Protein AF-A0A935AWK8-F1 (afdb_monomer)

Nearest PDB structures (foldseek):
  3b49-assembly1_A  TM=7.005E-01  e=4.562E-06  Listeria innocua Clip11262
  5x5m-assembly2_B  TM=7.752E-01  e=2.764E-05  Listeria innocua Clip11262
  7mqa-assembly1_SW  TM=2.432E-01  e=3.254E+00  Homo sapiens
  2ctj-assembly1_A  TM=2.253E-01  e=6.342E+00  Homo sapiens
  3k67-assembly1_A  TM=1.508E-01  e=7.247E+00  Archaeoglobus fulgidus

Foldseek 3Di:
DAAECLVVFPLNPDDPPDDDDDDHDDDAKDKDKDAFACVPDPSNVVRVVPLVVVLVVVQVCCCPPVVHHYDADEAAKDKDFPDNCCVPVVVGRRRIIMMRMGPGHDPWPADPVGHDPVRTDGDDDDDDDDDD

Me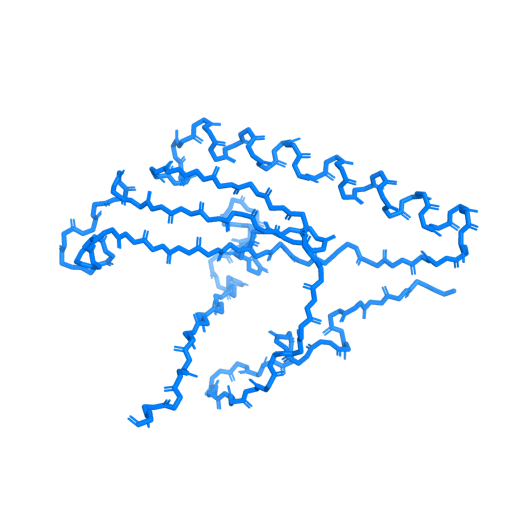an predicted aligned error: 8.76 Å

pLDDT: mean 73.87, std 15.42, range [31.84, 96.12]

Solvent-accessible surface area (backbone atoms only — not comparable to full-atom values): 8193 Å² total; per-residue (Å²): 127,76,41,60,56,60,85,75,38,68,95,60,65,75,58,90,96,62,88,78,91,75,84,80,76,92,79,76,60,52,70,45,77,54,60,34,34,72,91,78,28,65,66,47,53,49,47,52,67,50,49,53,59,55,36,52,51,52,47,52,46,34,30,72,78,66,70,48,39,61,54,82,55,75,37,34,56,49,77,49,42,97,53,66,50,33,76,62,84,68,56,39,41,69,59,29,34,36,37,35,30,21,84,35,26,44,68,49,80,30,56,76,92,81,34,59,78,94,67,53,43,84,83,87,84,78,91,79,76,82,84,126

Secondary structure (DSSP, 8-state):
--B-GGGT-GGG-PPTT--------------EEEES-TTT-HHHHHHHHHHHHHHHHHHHHHHHHH---BPPPPP-EEEE-SSGGGGTTS--GGG-EEEE-TTT----SS-TTTS-GGG---------PPP-

Radius of gyration: 16.36 Å; Cα contacts (8 Å, |Δi|>4): 178; chains: 1; bounding box: 37×40×43 Å

Sequence (132 aa):
MKIDLKTTVATHSARKGRFDIVDVASARFFMIDGRGDPNTSEEYAAALATLYPVAYKVKFLSKRELGRDYVVMPLEALWWADDMEAFTSSRDKAKWRWTVMGKHHEIYLSDPRRTAPERLRTILRQPVAATA

Structure (mmCIF, N/CA/C/O backbone):
data_AF-A0A935AWK8-F1
#
_entry.id   AF-A0A935AWK8-F1
#
loop_
_atom_site.group_PDB
_atom_site.id
_atom_site.type_symbol
_atom_site.label_atom_id
_atom_site.label_alt_id
_atom_site.label_comp_id
_atom_site.label_asym_id
_atom_site.label_entity_id
_atom_site.label_seq_id
_atom_site.pdbx_PDB_ins_code
_atom_site.Cartn_x
_atom_site.Cartn_y
_atom_site.Cartn_z
_atom_site.occupancy
_atom_site.B_iso_or_equiv
_atom_site.auth_seq_id
_atom_site.auth_comp_id
_atom_site.auth_asym_id
_atom_site.auth_atom_id
_atom_site.pdbx_PDB_model_num
ATOM 1 N N . MET A 1 1 ? -9.581 4.162 23.696 1.00 76.31 1 MET A N 1
ATOM 2 C CA . MET A 1 1 ? -8.265 3.532 23.433 1.00 76.31 1 MET A CA 1
ATOM 3 C C . MET A 1 1 ? -8.065 3.442 21.927 1.00 76.31 1 MET A C 1
ATOM 5 O O . MET A 1 1 ? -9.032 3.153 21.235 1.00 76.31 1 MET A O 1
ATOM 9 N N . LYS A 1 2 ? -6.867 3.740 21.411 1.00 83.50 2 LYS A N 1
ATOM 10 C CA . LYS A 1 2 ? -6.588 3.706 19.968 1.00 83.50 2 LYS A CA 1
ATOM 11 C C . LYS A 1 2 ? -6.348 2.266 19.518 1.00 83.50 2 LYS A C 1
ATOM 13 O O . LYS A 1 2 ? -5.469 1.606 20.061 1.00 83.50 2 LYS A O 1
ATOM 18 N N . ILE A 1 3 ? -7.116 1.797 18.542 1.00 87.50 3 ILE A N 1
ATOM 19 C CA . ILE A 1 3 ? -7.031 0.426 18.027 1.00 87.50 3 ILE A CA 1
ATOM 20 C C . ILE A 1 3 ? -5.884 0.339 17.015 1.00 87.50 3 ILE A C 1
ATOM 22 O O . ILE A 1 3 ? -5.838 1.118 16.062 1.00 87.50 3 ILE A O 1
ATOM 26 N N . ASP A 1 4 ? -4.964 -0.607 17.193 1.00 86.81 4 ASP A N 1
ATOM 27 C CA . ASP A 1 4 ? -3.990 -0.958 16.158 1.00 86.81 4 ASP A CA 1
ATOM 28 C C . ASP A 1 4 ? -4.504 -2.166 15.372 1.00 86.81 4 ASP A C 1
ATOM 30 O O . ASP A 1 4 ? -4.459 -3.297 15.843 1.00 86.81 4 ASP A O 1
ATOM 34 N N . LEU A 1 5 ? -5.015 -1.925 14.166 1.00 82.12 5 LEU A N 1
ATOM 35 C CA . LEU A 1 5 ? -5.589 -2.983 13.336 1.00 82.12 5 LEU A CA 1
ATOM 36 C C . LEU A 1 5 ? -4.534 -4.007 12.873 1.00 82.12 5 LEU A C 1
ATOM 38 O O . LEU A 1 5 ? -4.897 -5.150 12.597 1.00 82.12 5 LEU A O 1
ATOM 42 N N . LYS A 1 6 ? -3.234 -3.668 12.869 1.00 80.81 6 LYS A N 1
ATOM 43 C CA . LYS A 1 6 ? -2.159 -4.599 12.474 1.00 80.81 6 LYS A CA 1
ATOM 44 C C . LYS A 1 6 ? -2.083 -5.830 13.375 1.00 80.81 6 LYS A C 1
ATOM 46 O O . LYS A 1 6 ? -1.639 -6.877 12.923 1.00 80.81 6 LYS A O 1
ATOM 51 N N . THR A 1 7 ? 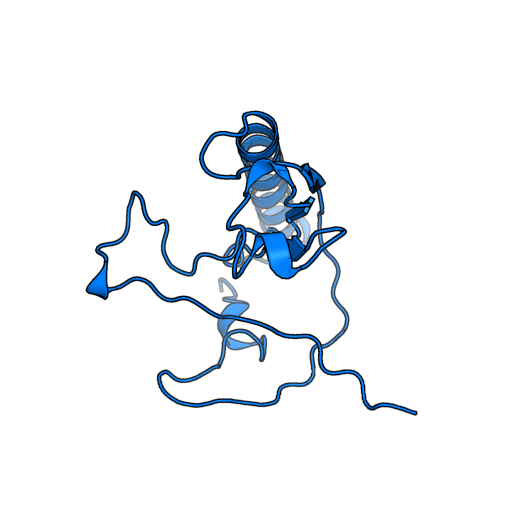-2.501 -5.718 14.635 1.00 82.19 7 THR A N 1
ATOM 52 C CA . THR A 1 7 ? -2.487 -6.850 15.577 1.00 82.19 7 THR A CA 1
ATOM 53 C C . THR A 1 7 ? -3.655 -7.809 15.359 1.00 82.19 7 THR A C 1
ATOM 55 O O . THR A 1 7 ? -3.640 -8.921 15.873 1.00 82.19 7 THR A O 1
ATOM 58 N N . THR A 1 8 ? -4.658 -7.383 14.588 1.00 80.75 8 THR A N 1
ATOM 59 C CA . THR A 1 8 ? -5.914 -8.116 14.377 1.00 80.75 8 THR A CA 1
ATOM 60 C C . THR A 1 8 ? -6.042 -8.711 12.975 1.00 80.75 8 THR A C 1
ATOM 62 O O . THR A 1 8 ? -6.906 -9.551 12.746 1.00 80.75 8 THR A O 1
ATOM 65 N N . VAL A 1 9 ? -5.195 -8.294 12.028 1.00 81.31 9 VAL A N 1
ATOM 66 C CA . VAL A 1 9 ? -5.238 -8.751 10.633 1.00 81.31 9 VAL A CA 1
ATOM 67 C C . VAL A 1 9 ? -4.139 -9.786 10.390 1.00 81.31 9 VAL A C 1
ATOM 69 O O . VAL A 1 9 ? -2.953 -9.477 10.501 1.00 81.31 9 VAL A O 1
ATOM 72 N N . ALA A 1 10 ? -4.527 -11.004 9.996 1.00 82.19 10 ALA A N 1
ATOM 73 C CA . ALA A 1 10 ? -3.610 -12.129 9.776 1.00 82.19 10 ALA A CA 1
ATOM 74 C C . ALA A 1 10 ? -2.481 -11.814 8.777 1.00 82.19 10 ALA A C 1
ATOM 76 O O . ALA A 1 10 ? -1.345 -12.244 8.949 1.00 82.19 10 ALA A O 1
ATOM 77 N N . THR A 1 11 ? -2.740 -10.974 7.775 1.00 79.88 11 THR A N 1
ATOM 78 C CA . THR A 1 11 ? -1.728 -10.585 6.779 1.00 79.88 11 THR A CA 1
ATOM 79 C C . THR A 1 11 ? -0.582 -9.724 7.333 1.00 79.88 11 THR A C 1
ATOM 81 O O . THR A 1 11 ? 0.379 -9.440 6.615 1.00 79.88 11 THR A O 1
ATOM 84 N N . HIS A 1 12 ? -0.669 -9.303 8.599 1.00 80.44 12 HIS A N 1
ATOM 85 C CA . HIS A 1 12 ? 0.337 -8.512 9.310 1.00 80.44 12 HIS A CA 1
ATOM 86 C C . HIS A 1 12 ? 1.004 -9.278 10.466 1.00 80.44 12 HIS A C 1
ATOM 88 O O . HIS A 1 12 ? 1.865 -8.719 11.149 1.00 80.44 12 HIS A O 1
ATOM 94 N N . SER A 1 13 ? 0.656 -10.554 10.676 1.00 79.44 13 SER A N 1
ATOM 95 C CA . SER A 1 13 ? 1.194 -11.387 11.762 1.00 79.44 13 SER A CA 1
ATOM 96 C C . SER A 1 13 ? 2.361 -12.295 11.342 1.00 79.44 13 SER A C 1
ATOM 98 O O . SER A 1 13 ? 2.900 -13.027 12.178 1.00 79.44 13 SER A O 1
ATOM 100 N N . ALA A 1 14 ? 2.785 -12.233 10.073 1.00 75.31 14 ALA A N 1
ATOM 101 C CA . ALA A 1 14 ? 3.861 -13.062 9.531 1.00 75.31 14 ALA A CA 1
ATOM 102 C C . ALA A 1 14 ? 5.181 -12.882 10.306 1.00 75.31 14 ALA A C 1
ATOM 104 O O . ALA A 1 14 ? 5.624 -11.751 10.561 1.00 75.31 14 ALA A O 1
ATOM 105 N N . ARG A 1 15 ? 5.846 -13.998 10.650 1.00 78.56 15 ARG A N 1
ATOM 106 C CA . ARG A 1 15 ? 7.182 -13.957 11.277 1.00 78.56 15 ARG A CA 1
ATOM 107 C C . ARG A 1 15 ? 8.277 -13.980 10.215 1.00 78.56 15 ARG A C 1
ATOM 109 O O . ARG A 1 15 ? 8.137 -14.565 9.147 1.00 78.56 15 ARG A O 1
ATOM 116 N N . LYS A 1 16 ? 9.396 -13.327 10.526 1.00 78.75 16 LYS A N 1
ATOM 117 C CA . LYS A 1 16 ? 10.576 -13.281 9.657 1.00 78.75 16 LYS A CA 1
ATOM 118 C C . LYS A 1 16 ? 11.132 -14.695 9.442 1.00 78.75 16 LYS A C 1
ATOM 120 O O . LYS A 1 16 ? 11.255 -15.446 10.404 1.00 78.75 16 LYS A O 1
ATOM 125 N N . GLY A 1 17 ? 11.513 -15.013 8.204 1.00 79.50 17 GLY A N 1
ATOM 126 C CA . GLY A 1 17 ? 12.221 -16.254 7.863 1.00 79.50 17 GLY A CA 1
ATOM 127 C C . GLY A 1 17 ? 11.340 -17.497 7.724 1.00 79.50 17 GLY A C 1
ATOM 128 O O . GLY A 1 17 ? 11.873 -18.599 7.674 1.00 79.50 17 GLY A O 1
ATOM 129 N N . ARG A 1 18 ? 10.014 -17.341 7.662 1.00 81.88 18 ARG A N 1
ATOM 130 C CA . ARG A 1 18 ? 9.084 -18.44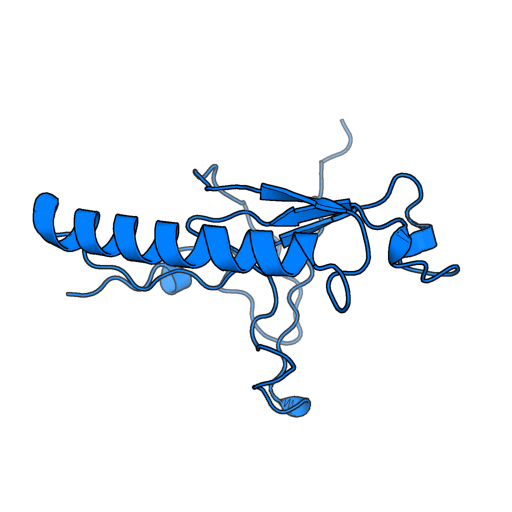7 7.416 1.00 81.88 18 ARG A CA 1
ATOM 131 C C . ARG A 1 18 ? 7.994 -18.049 6.428 1.00 81.88 18 ARG A C 1
ATOM 133 O O . ARG A 1 18 ? 7.664 -16.869 6.315 1.00 81.88 18 ARG A O 1
ATOM 140 N N . PHE A 1 19 ? 7.417 -19.052 5.780 1.00 79.81 19 PHE A N 1
ATOM 141 C CA . PHE A 1 19 ? 6.193 -18.912 5.003 1.00 79.81 19 PHE A CA 1
ATOM 142 C C . PHE A 1 19 ? 5.002 -19.308 5.872 1.00 79.81 19 PHE A C 1
ATOM 144 O O . PHE A 1 19 ? 5.035 -20.346 6.528 1.00 79.81 19 PHE A O 1
ATOM 151 N N . ASP A 1 20 ? 3.970 -18.470 5.872 1.00 79.50 20 ASP A N 1
ATOM 152 C CA . ASP A 1 20 ? 2.694 -18.737 6.529 1.00 79.50 20 ASP A CA 1
ATOM 153 C C . ASP A 1 20 ? 1.599 -18.707 5.456 1.00 79.50 20 ASP A C 1
ATOM 155 O O . ASP A 1 20 ? 1.557 -17.780 4.643 1.00 79.50 20 ASP A O 1
ATOM 159 N N . ILE A 1 21 ? 0.707 -19.697 5.467 1.00 81.75 21 ILE A N 1
ATOM 160 C CA . ILE A 1 21 ? -0.545 -19.647 4.705 1.00 81.75 21 ILE A CA 1
ATOM 161 C C . ILE A 1 21 ? -1.579 -18.964 5.597 1.00 81.75 21 ILE A C 1
ATOM 163 O O . ILE A 1 21 ? -1.722 -19.320 6.767 1.00 81.75 21 ILE A O 1
ATOM 167 N N . VAL A 1 22 ? -2.271 -17.961 5.060 1.00 81.19 22 VAL A N 1
ATOM 168 C CA . VAL A 1 22 ? -3.286 -17.204 5.795 1.00 81.19 22 VAL A CA 1
ATOM 169 C C . VAL A 1 22 ? -4.540 -17.046 4.956 1.00 81.19 22 VAL A C 1
ATOM 171 O O . VAL A 1 22 ? -4.462 -16.736 3.768 1.00 81.19 22 VAL A O 1
ATOM 174 N N . ASP A 1 23 ? -5.692 -17.175 5.604 1.00 80.44 23 ASP A N 1
ATOM 175 C CA . ASP A 1 23 ? -6.965 -16.813 4.997 1.00 80.44 23 ASP A CA 1
ATOM 176 C C . ASP A 1 23 ? -7.156 -15.298 5.072 1.00 80.44 23 ASP A C 1
ATOM 178 O O . ASP A 1 23 ? -7.093 -14.677 6.141 1.00 80.44 23 ASP A O 1
ATOM 182 N N . VAL A 1 24 ? -7.384 -14.682 3.914 1.00 80.25 24 VAL A N 1
ATOM 183 C CA . VAL A 1 24 ? -7.605 -13.239 3.813 1.00 80.25 24 VAL A CA 1
ATOM 184 C C . VAL A 1 24 ? -9.103 -12.972 3.783 1.00 80.25 24 VAL A C 1
ATOM 186 O O . VAL A 1 24 ? -9.766 -13.172 2.768 1.00 80.25 24 VAL A O 1
ATOM 189 N N . ALA A 1 25 ? -9.640 -12.492 4.903 1.00 80.06 25 ALA A N 1
ATOM 190 C CA . ALA A 1 25 ? -11.036 -12.080 4.975 1.00 80.06 25 ALA A CA 1
ATOM 191 C C . ALA A 1 25 ? -11.327 -10.917 4.011 1.00 80.06 25 ALA A C 1
ATOM 193 O O . ALA A 1 25 ? -10.515 -9.998 3.855 1.00 80.06 25 ALA A O 1
ATOM 194 N N . SER A 1 26 ? -12.521 -10.916 3.414 1.00 79.00 26 SER A N 1
ATOM 195 C CA . SER A 1 26 ? -12.979 -9.811 2.572 1.00 79.00 26 SER A CA 1
ATOM 196 C C . SER A 1 26 ? -12.983 -8.494 3.351 1.00 79.00 26 SER A C 1
ATOM 198 O O . SER A 1 26 ? -13.488 -8.400 4.472 1.00 79.00 26 SER A O 1
ATOM 200 N N . ALA A 1 27 ? -12.441 -7.444 2.740 1.00 79.31 27 ALA A N 1
ATOM 201 C CA . ALA A 1 27 ? -12.338 -6.127 3.348 1.00 79.31 27 ALA A CA 1
ATOM 202 C C . ALA A 1 27 ? -12.647 -5.022 2.333 1.00 79.31 27 ALA A C 1
ATOM 204 O O . ALA A 1 27 ? -12.626 -5.230 1.124 1.00 79.31 27 ALA A O 1
ATOM 205 N N . ARG A 1 28 ? -12.966 -3.832 2.850 1.00 79.62 28 ARG A N 1
ATOM 206 C CA . ARG A 1 28 ? -13.201 -2.626 2.047 1.00 79.62 28 ARG A CA 1
ATOM 207 C C . ARG A 1 28 ? -11.936 -1.801 1.957 1.00 79.62 28 ARG A C 1
ATOM 209 O O . ARG A 1 28 ? -11.267 -1.624 2.974 1.00 79.62 28 ARG A O 1
ATOM 216 N N . PHE A 1 29 ? -11.687 -1.259 0.776 1.00 80.38 29 PHE A N 1
ATOM 217 C CA . PHE A 1 29 ? -10.496 -0.498 0.456 1.00 80.38 29 PHE A CA 1
ATOM 218 C C . PHE A 1 29 ? -10.870 0.719 -0.410 1.00 80.38 29 PHE A C 1
ATOM 220 O O . PHE A 1 29 ? -11.755 0.629 -1.253 1.00 80.38 29 PHE A O 1
ATOM 227 N N . PHE A 1 30 ? -10.201 1.843 -0.200 1.00 81.75 30 PHE A N 1
ATOM 228 C CA . PHE A 1 30 ? -10.040 2.938 -1.142 1.00 81.75 30 PHE A CA 1
ATOM 229 C C . PHE A 1 30 ? -8.936 2.553 -2.112 1.00 81.75 30 PHE A C 1
ATOM 231 O O . PHE A 1 30 ? -7.892 2.097 -1.669 1.00 81.75 30 PHE A O 1
ATOM 238 N N . MET A 1 31 ? -9.160 2.686 -3.411 1.00 82.50 31 MET A N 1
ATOM 239 C CA . MET A 1 31 ? -8.215 2.197 -4.408 1.00 82.50 31 MET A CA 1
ATOM 240 C C . MET A 1 31 ? -8.028 3.221 -5.519 1.00 82.50 31 MET A C 1
ATOM 242 O O . MET A 1 31 ? -8.979 3.916 -5.875 1.00 82.50 31 MET A O 1
ATOM 246 N N . ILE A 1 32 ? -6.809 3.302 -6.043 1.00 86.25 32 ILE A N 1
ATOM 247 C CA . ILE A 1 32 ? -6.454 4.049 -7.246 1.00 86.25 32 ILE A CA 1
ATOM 248 C C . ILE A 1 32 ? -5.605 3.132 -8.126 1.00 86.25 32 ILE A C 1
ATOM 250 O O . ILE A 1 32 ? -4.566 2.631 -7.690 1.00 86.25 32 ILE A O 1
ATOM 254 N N . ASP A 1 33 ? -6.063 2.924 -9.354 1.00 88.31 33 ASP A N 1
ATOM 255 C CA . ASP A 1 33 ? -5.321 2.215 -10.393 1.00 88.31 33 ASP A CA 1
ATOM 256 C C . ASP A 1 33 ? -4.349 3.157 -11.105 1.00 88.31 33 ASP A C 1
ATOM 258 O O . ASP A 1 33 ? -4.599 4.358 -11.210 1.00 88.31 33 ASP A O 1
ATOM 262 N N . GLY A 1 34 ? -3.271 2.601 -11.646 1.00 87.44 34 GLY A N 1
ATOM 263 C CA . GLY A 1 34 ? -2.342 3.324 -12.502 1.00 87.44 34 GLY A CA 1
ATOM 264 C C . GLY A 1 34 ? -1.312 2.410 -13.155 1.00 87.44 34 GLY A C 1
ATOM 265 O O . GLY A 1 34 ? -1.415 1.177 -13.119 1.00 87.44 34 GLY A O 1
ATOM 266 N N . ARG A 1 35 ? -0.329 3.021 -13.819 1.00 87.50 35 ARG A N 1
ATOM 267 C CA . ARG A 1 35 ? 0.692 2.297 -14.586 1.00 87.50 35 ARG A CA 1
ATOM 268 C C . ARG A 1 35 ? 2.076 2.942 -14.493 1.00 87.50 35 ARG A C 1
ATOM 270 O O . ARG A 1 35 ? 2.238 4.072 -14.036 1.00 87.50 35 ARG A O 1
ATOM 277 N N . GLY A 1 36 ? 3.082 2.209 -14.953 1.00 81.62 36 GLY A N 1
ATOM 278 C CA . GLY A 1 36 ? 4.462 2.668 -15.064 1.00 81.62 36 GLY A CA 1
ATOM 279 C C . GLY A 1 36 ? 5.278 2.556 -13.776 1.00 81.62 36 GLY A C 1
ATOM 280 O O . GLY A 1 36 ? 4.800 2.082 -12.743 1.00 81.62 36 GLY A O 1
ATOM 281 N N . ASP A 1 37 ? 6.537 2.995 -13.863 1.00 81.31 37 ASP A N 1
ATOM 282 C CA . ASP A 1 37 ? 7.523 2.849 -12.792 1.00 81.31 37 ASP A CA 1
ATOM 283 C C . ASP A 1 37 ? 7.141 3.706 -11.573 1.00 81.31 37 ASP A C 1
ATOM 285 O O . ASP A 1 37 ? 7.164 4.935 -11.662 1.00 81.31 37 ASP A O 1
ATOM 289 N N . PRO A 1 38 ? 6.856 3.109 -10.403 1.00 78.69 38 PRO A N 1
ATOM 290 C CA . PRO A 1 38 ? 6.469 3.865 -9.2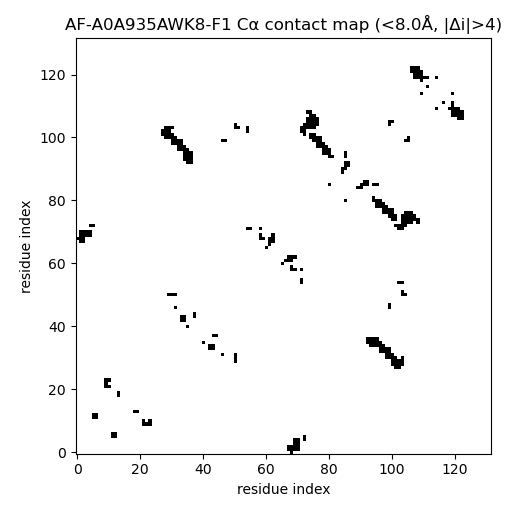13 1.00 78.69 38 PRO A CA 1
ATOM 291 C C . PRO A 1 38 ? 7.574 4.774 -8.658 1.00 78.69 38 PRO A C 1
ATOM 293 O O . PRO A 1 38 ? 7.296 5.644 -7.837 1.00 78.69 38 PRO A O 1
ATOM 296 N N . ASN A 1 39 ? 8.826 4.584 -9.083 1.00 76.19 39 ASN A N 1
ATOM 297 C CA . ASN A 1 39 ? 9.953 5.406 -8.640 1.00 76.19 39 ASN A CA 1
ATOM 298 C C . ASN A 1 39 ? 10.029 6.745 -9.384 1.00 76.19 39 ASN A C 1
ATOM 300 O O . ASN A 1 39 ? 10.627 7.687 -8.869 1.00 76.19 39 ASN A O 1
ATOM 304 N N . THR A 1 40 ? 9.446 6.830 -10.582 1.00 76.31 40 THR A N 1
ATOM 305 C CA . THR A 1 40 ? 9.528 8.017 -11.450 1.00 76.31 40 THR A CA 1
ATOM 306 C C . THR A 1 40 ? 8.165 8.522 -11.912 1.00 76.31 40 THR A C 1
ATOM 308 O O . THR A 1 40 ? 8.077 9.618 -12.452 1.00 76.31 40 THR A O 1
ATOM 311 N N . SER A 1 41 ? 7.104 7.733 -11.736 1.00 80.44 41 SER A N 1
ATOM 312 C CA . SER A 1 41 ? 5.757 8.067 -12.187 1.00 80.44 41 SER A CA 1
ATOM 313 C C . SER A 1 41 ? 5.137 9.171 -11.330 1.00 80.44 41 SER A C 1
ATOM 315 O O . SER A 1 41 ? 4.882 8.994 -10.135 1.00 80.44 41 SER A O 1
ATOM 317 N N . GLU A 1 42 ? 4.826 10.299 -11.971 1.00 90.06 42 GLU A N 1
ATOM 318 C CA . GLU A 1 42 ? 4.016 11.364 -11.374 1.00 90.06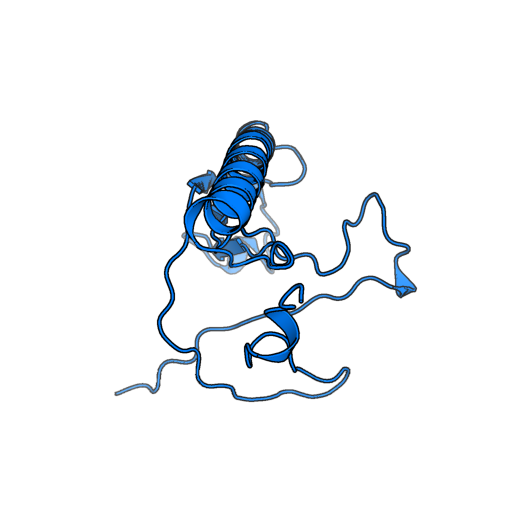 42 GLU A CA 1
ATOM 319 C C . GLU A 1 42 ? 2.604 10.870 -11.031 1.00 90.06 42 GLU A C 1
ATOM 321 O O . GLU A 1 42 ? 2.044 11.278 -10.016 1.00 90.06 42 GLU A O 1
ATOM 326 N N . GLU A 1 43 ? 2.055 9.938 -11.820 1.00 87.56 43 GLU A N 1
ATOM 327 C CA . GLU A 1 43 ? 0.750 9.314 -11.569 1.00 87.56 43 GLU A CA 1
ATOM 328 C C . GLU A 1 43 ? 0.763 8.534 -10.246 1.00 87.56 43 GLU A C 1
ATOM 330 O O . GLU A 1 43 ? -0.145 8.682 -9.427 1.00 87.56 43 GLU A O 1
ATOM 335 N N . TYR A 1 44 ? 1.830 7.771 -9.982 1.00 82.75 44 TYR A N 1
ATOM 336 C CA . TYR A 1 44 ? 1.989 7.054 -8.714 1.00 82.75 44 TYR A CA 1
ATOM 337 C C . TYR A 1 44 ? 2.116 8.023 -7.532 1.00 82.75 44 TYR A C 1
ATOM 339 O O . TYR A 1 44 ? 1.439 7.867 -6.512 1.00 82.75 44 TYR A O 1
ATOM 347 N N . ALA A 1 45 ? 2.926 9.077 -7.674 1.00 83.81 45 ALA A N 1
ATOM 348 C CA . ALA A 1 45 ? 3.061 10.105 -6.644 1.00 83.81 45 ALA A CA 1
ATOM 349 C C . ALA A 1 45 ? 1.725 10.821 -6.357 1.00 83.81 45 ALA A C 1
ATOM 351 O O . ALA A 1 45 ? 1.370 11.026 -5.192 1.00 83.81 45 ALA A O 1
ATOM 352 N N . ALA A 1 46 ? 0.958 11.151 -7.399 1.00 87.06 46 ALA A N 1
ATOM 353 C CA . ALA A 1 46 ? -0.356 11.779 -7.289 1.00 87.06 46 ALA A CA 1
ATOM 354 C C . ALA A 1 46 ? -1.397 10.854 -6.635 1.00 87.06 46 ALA A C 1
ATOM 356 O O . ALA A 1 46 ? -2.189 11.307 -5.800 1.00 87.06 46 ALA A O 1
ATOM 357 N N . ALA A 1 47 ? -1.369 9.553 -6.942 1.00 87.31 47 ALA A N 1
ATOM 358 C CA . ALA A 1 47 ? -2.221 8.558 -6.294 1.00 87.31 47 ALA A CA 1
ATOM 359 C C . ALA A 1 47 ? -1.975 8.518 -4.776 1.00 87.31 47 ALA A C 1
ATOM 361 O O . ALA A 1 47 ? -2.919 8.612 -3.985 1.00 87.31 47 ALA A O 1
ATOM 362 N N . LEU A 1 48 ? -0.707 8.488 -4.347 1.00 84.00 48 LEU A N 1
ATOM 363 C CA . LEU A 1 48 ? -0.350 8.549 -2.925 1.00 84.00 48 LEU A CA 1
ATOM 364 C C . LEU A 1 48 ? -0.786 9.871 -2.280 1.00 84.00 48 LEU A C 1
ATOM 366 O O . LEU A 1 48 ? -1.398 9.868 -1.208 1.00 84.00 48 LEU A O 1
ATOM 370 N N . ALA A 1 49 ? -0.518 10.996 -2.947 1.00 86.81 49 ALA A N 1
ATOM 371 C CA . ALA A 1 49 ? -0.917 12.324 -2.484 1.00 86.81 49 ALA A CA 1
ATOM 372 C C . ALA A 1 49 ? -2.443 12.473 -2.344 1.00 86.81 49 ALA A C 1
ATOM 374 O O . ALA A 1 49 ? -2.902 13.306 -1.567 1.00 86.81 49 ALA A O 1
ATOM 375 N N . THR A 1 50 ? -3.222 11.640 -3.037 1.00 87.56 50 THR A N 1
ATOM 376 C CA . THR A 1 50 ? -4.686 11.592 -2.937 1.00 87.56 50 THR A CA 1
ATOM 377 C C . THR A 1 50 ? -5.156 10.663 -1.817 1.00 87.56 50 THR A C 1
ATOM 379 O O . THR A 1 50 ? -5.989 11.051 -0.993 1.00 87.56 50 THR A O 1
ATOM 382 N N . LEU A 1 51 ? -4.619 9.442 -1.737 1.00 84.19 51 LEU A N 1
ATOM 383 C CA . LEU A 1 51 ? -5.079 8.434 -0.775 1.00 84.19 51 LEU A CA 1
ATOM 384 C C . LEU A 1 51 ? -4.807 8.837 0.675 1.00 84.19 51 LEU A C 1
ATOM 386 O O . LEU A 1 51 ? -5.692 8.719 1.526 1.00 84.19 51 LEU A O 1
ATOM 390 N N . TYR A 1 52 ? -3.618 9.369 0.970 1.00 81.94 52 TYR A N 1
ATOM 391 C CA . TYR A 1 52 ? -3.240 9.723 2.339 1.00 81.94 52 TYR A CA 1
ATOM 392 C C . TYR A 1 52 ? -4.189 10.757 2.981 1.00 81.94 52 TYR A C 1
ATOM 394 O O . TYR A 1 52 ? -4.708 10.486 4.070 1.00 81.94 52 TYR A O 1
ATOM 402 N N . PRO A 1 53 ? -4.489 11.915 2.358 1.00 88.69 53 PRO A N 1
ATOM 403 C CA . PRO A 1 53 ? -5.448 12.869 2.915 1.00 88.69 53 PRO A CA 1
ATOM 404 C C . PRO A 1 53 ? -6.840 12.276 3.142 1.00 88.69 53 PRO A C 1
ATOM 406 O O . PRO A 1 53 ? -7.441 12.511 4.195 1.00 88.69 53 PRO A O 1
ATOM 409 N N . VAL A 1 54 ? -7.339 11.465 2.201 1.00 87.69 54 VAL A N 1
ATOM 410 C CA . VAL A 1 54 ? -8.630 10.774 2.352 1.00 87.69 54 VAL A CA 1
ATOM 411 C C . VAL A 1 54 ? -8.586 9.838 3.565 1.00 87.69 54 VAL A C 1
ATOM 413 O O . VAL A 1 54 ? -9.525 9.820 4.363 1.00 87.69 54 VAL A O 1
ATOM 416 N N . ALA A 1 55 ? -7.469 9.141 3.781 1.00 84.38 55 ALA A N 1
ATOM 417 C CA . ALA A 1 55 ? -7.263 8.257 4.925 1.00 84.38 55 ALA A CA 1
ATOM 418 C C . ALA A 1 55 ? -7.366 8.929 6.264 1.00 84.38 55 ALA A C 1
ATOM 420 O O . ALA A 1 55 ? -8.121 8.498 7.144 1.00 84.38 55 ALA A O 1
ATOM 421 N N . TYR A 1 56 ? -6.596 9.994 6.413 1.00 85.50 56 TYR A N 1
ATOM 422 C CA . TYR A 1 56 ? -6.569 10.732 7.652 1.00 85.50 56 TYR A CA 1
ATOM 423 C C . TYR A 1 56 ? -7.921 11.390 7.906 1.00 85.50 56 TYR A C 1
ATOM 425 O O . TYR A 1 56 ? -8.414 11.322 9.031 1.00 85.50 56 TYR A O 1
ATOM 433 N N . LYS A 1 57 ? -8.583 11.921 6.870 1.00 90.31 57 LYS A N 1
ATOM 434 C CA . LYS A 1 57 ? -9.916 12.516 7.012 1.00 90.31 57 LYS A CA 1
ATOM 435 C C . LYS A 1 57 ? -10.960 11.495 7.469 1.00 90.31 57 LYS A C 1
ATOM 437 O O . LYS A 1 57 ? -11.684 11.774 8.422 1.00 90.31 57 LYS A O 1
ATOM 442 N N . VAL A 1 58 ? -10.999 10.303 6.869 1.00 88.75 58 VAL A N 1
ATOM 443 C CA . VAL A 1 58 ? -11.913 9.218 7.280 1.00 88.75 58 VAL A CA 1
ATOM 444 C C . VAL A 1 58 ? -11.621 8.758 8.706 1.00 88.75 58 VAL A C 1
ATOM 446 O O . VAL A 1 58 ? -12.545 8.602 9.503 1.00 88.75 58 VAL A O 1
ATOM 449 N N . LYS A 1 59 ? -10.345 8.607 9.070 1.00 86.94 59 LYS A N 1
ATOM 450 C CA . LYS A 1 59 ? -9.954 8.279 10.443 1.00 86.94 59 LYS A CA 1
ATOM 451 C C . LYS A 1 59 ? -10.437 9.328 11.442 1.00 86.94 59 LYS A C 1
ATOM 453 O O . LYS A 1 59 ? -10.990 8.972 12.482 1.00 86.94 59 LYS A O 1
ATOM 458 N N . PHE A 1 60 ? -10.203 10.610 11.164 1.00 92.00 60 PHE A N 1
ATOM 459 C CA . PHE A 1 60 ? -10.601 11.683 12.073 1.00 92.00 60 PHE A CA 1
ATOM 460 C C . PHE A 1 60 ? -12.120 11.784 12.191 1.00 92.00 60 PHE A C 1
ATOM 462 O O . PHE A 1 60 ? -12.624 11.964 13.297 1.00 92.00 60 PHE A O 1
ATOM 469 N N . LEU A 1 61 ? -12.841 11.571 11.089 1.00 93.06 61 LEU A N 1
ATOM 470 C CA . LEU A 1 61 ? -14.295 11.468 11.099 1.00 93.06 61 LEU A CA 1
ATOM 471 C C . LEU A 1 61 ? -14.765 10.280 11.956 1.00 93.06 61 LEU A C 1
ATOM 473 O O . LEU A 1 61 ? -15.585 10.461 12.844 1.00 93.06 61 LEU A O 1
ATOM 477 N N . SER A 1 62 ? -14.191 9.088 11.774 1.00 91.19 62 SER A N 1
ATOM 478 C CA . SER A 1 62 ? -14.502 7.897 12.584 1.00 91.19 62 SER A CA 1
ATOM 479 C C . SER A 1 62 ? -14.263 8.127 14.078 1.00 9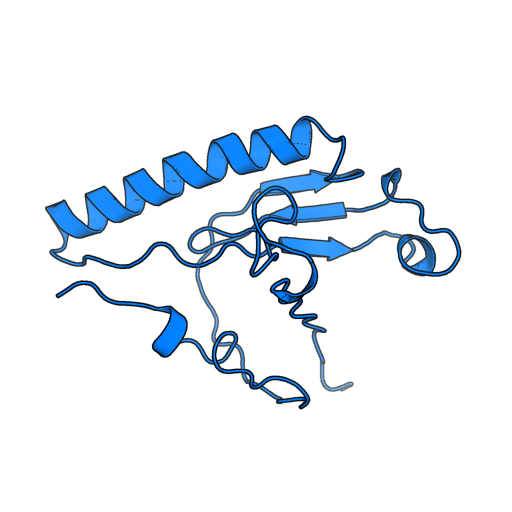1.19 62 SER A C 1
ATOM 481 O O . SER A 1 62 ? -15.073 7.726 14.915 1.00 91.19 62 SER A O 1
ATOM 483 N N . LYS A 1 63 ? -13.167 8.803 14.433 1.00 92.50 63 LYS A N 1
ATOM 484 C CA . LYS A 1 63 ? -12.882 9.160 15.824 1.00 92.50 63 LYS A CA 1
ATOM 485 C C . LYS A 1 63 ? -13.933 10.118 16.386 1.00 92.50 63 LYS A C 1
ATOM 487 O O . LYS A 1 63 ? -14.388 9.900 17.504 1.00 92.50 63 LYS A O 1
ATOM 492 N N . ARG A 1 64 ? -14.280 11.167 15.635 1.00 96.12 64 ARG A N 1
ATOM 493 C CA . ARG A 1 64 ? -15.178 12.237 16.088 1.00 96.12 64 ARG A CA 1
ATOM 494 C C . ARG A 1 64 ? -16.636 11.788 16.158 1.00 96.12 64 ARG A C 1
ATOM 496 O O . ARG A 1 64 ? -17.280 12.035 17.166 1.00 96.12 64 ARG A O 1
ATOM 503 N N . GLU A 1 65 ? -17.124 11.118 15.118 1.00 96.00 65 GLU A N 1
ATOM 504 C CA . GLU A 1 65 ? -18.545 10.774 14.972 1.00 96.00 65 GLU A CA 1
ATOM 505 C C . GLU A 1 65 ? -18.893 9.409 15.576 1.00 96.00 65 GLU A C 1
ATOM 507 O O . GLU A 1 65 ? -20.004 9.205 16.048 1.00 96.00 65 GLU A O 1
ATOM 512 N N . LEU A 1 66 ? -17.959 8.449 15.548 1.00 92.81 66 LEU A N 1
ATOM 513 C CA . LEU A 1 66 ? -18.226 7.063 15.963 1.00 92.81 66 LEU A CA 1
ATOM 514 C C . LEU A 1 66 ? -17.479 6.662 17.241 1.00 92.81 66 LEU A C 1
ATOM 516 O O . LEU A 1 66 ? -17.592 5.516 17.672 1.00 92.81 66 LEU A O 1
ATOM 520 N N . GLY A 1 67 ? -16.648 7.548 17.806 1.00 92.69 67 GLY A N 1
ATOM 521 C CA . GLY A 1 67 ? -15.775 7.232 18.944 1.00 92.69 67 GLY A CA 1
ATOM 522 C C . GLY A 1 67 ? -14.707 6.171 18.637 1.00 92.69 67 GLY A C 1
ATOM 523 O O . GLY A 1 67 ? -14.057 5.651 19.545 1.00 92.69 67 GLY A O 1
ATOM 524 N N . ARG A 1 68 ? -14.511 5.821 17.358 1.00 90.12 68 ARG A N 1
ATOM 525 C CA . ARG A 1 68 ? -13.615 4.747 16.909 1.00 90.12 68 ARG A CA 1
ATOM 526 C C . ARG A 1 68 ? -12.300 5.339 16.424 1.00 90.12 68 ARG A C 1
ATOM 528 O O . ARG A 1 68 ? -12.173 5.717 15.259 1.00 90.12 68 ARG A O 1
ATOM 535 N N . ASP A 1 69 ? -11.322 5.406 17.323 1.00 91.81 69 ASP A N 1
ATOM 536 C CA . ASP A 1 69 ? -9.953 5.824 17.002 1.00 91.81 69 ASP A CA 1
ATOM 537 C C . ASP A 1 69 ? -9.087 4.610 16.646 1.00 91.81 69 ASP A C 1
ATOM 539 O O . ASP A 1 69 ? -9.008 3.643 17.406 1.00 91.81 69 ASP A O 1
ATOM 543 N N . TYR A 1 70 ? -8.410 4.673 15.502 1.00 87.25 70 TYR A N 1
ATOM 544 C CA . TYR A 1 70 ? -7.527 3.615 15.025 1.00 87.25 70 TYR A CA 1
ATOM 545 C C . TYR A 1 70 ? -6.215 4.163 14.451 1.00 87.25 70 TYR A C 1
ATOM 547 O O . TYR A 1 70 ? -6.081 5.326 14.051 1.00 87.25 70 TYR A O 1
ATOM 555 N N . VAL A 1 71 ? -5.180 3.330 14.440 1.00 84.94 71 VAL A N 1
ATOM 556 C CA . VAL A 1 71 ? -3.932 3.588 13.714 1.00 84.94 71 VAL A CA 1
ATOM 557 C C . VAL A 1 71 ? -4.206 3.418 12.219 1.00 84.94 71 VAL A C 1
ATOM 559 O O . VAL A 1 71 ? -4.799 2.420 11.825 1.00 84.94 71 VAL A O 1
ATOM 562 N N . VAL A 1 72 ? -3.804 4.396 11.395 1.00 80.44 72 VAL A N 1
ATOM 563 C CA . VAL A 1 72 ? -3.899 4.249 9.930 1.00 80.44 72 VAL A CA 1
ATOM 564 C C . VAL A 1 72 ? -3.033 3.054 9.548 1.00 80.44 72 VAL A C 1
ATOM 566 O O . VAL A 1 72 ? -1.886 2.976 9.992 1.00 80.44 72 VAL A O 1
ATOM 569 N N . MET A 1 73 ? -3.613 2.104 8.816 1.00 79.81 73 MET A N 1
ATOM 570 C CA . MET A 1 73 ? -2.913 0.879 8.441 1.00 79.81 73 MET A CA 1
ATOM 571 C C . MET A 1 73 ? -1.679 1.198 7.593 1.00 79.81 73 MET A C 1
ATOM 573 O O . MET A 1 73 ? -1.672 2.227 6.911 1.00 79.81 73 MET A O 1
ATOM 577 N N . PRO A 1 74 ? -0.632 0.348 7.651 1.00 76.31 74 PRO A N 1
ATOM 578 C CA . PRO A 1 74 ? 0.469 0.422 6.712 1.00 76.31 74 PRO A CA 1
ATOM 579 C C . PRO A 1 74 ? -0.092 0.327 5.335 1.00 76.31 74 PRO A C 1
ATOM 581 O O . PRO A 1 74 ? -1.139 -0.284 5.110 1.00 76.31 74 PRO A O 1
ATOM 584 N N . LEU A 1 75 ? 0.626 0.943 4.428 1.00 75.00 75 LEU A N 1
ATOM 585 C CA . LEU A 1 75 ? 0.072 1.088 3.146 1.00 75.00 75 LEU A CA 1
ATOM 586 C C . LEU A 1 75 ? 0.192 -0.421 2.479 1.00 75.00 75 LEU A C 1
ATOM 588 O O . LEU A 1 75 ? 0.971 -1.247 2.951 1.00 75.00 75 LEU A O 1
ATOM 592 N N . GLU A 1 76 ? -0.539 -0.860 1.423 1.00 74.06 76 GLU A N 1
ATOM 593 C CA . GLU A 1 76 ? -0.389 -1.953 0.408 1.00 74.06 76 GLU A CA 1
ATOM 594 C C . GLU A 1 76 ? -0.614 -1.593 -1.107 1.00 74.06 76 GLU A C 1
ATOM 596 O O . GLU A 1 76 ? -1.465 -0.790 -1.476 1.00 74.06 76 GLU A O 1
ATOM 601 N N . ALA A 1 77 ? 0.090 -2.255 -2.030 1.00 72.56 77 ALA A N 1
ATOM 602 C CA . ALA A 1 77 ? -0.143 -2.122 -3.478 1.00 72.56 77 ALA A CA 1
ATOM 603 C C . ALA A 1 77 ? -0.152 -3.496 -4.163 1.00 72.56 77 ALA A C 1
ATOM 605 O O . ALA A 1 77 ? 0.599 -4.390 -3.761 1.00 72.56 77 ALA A O 1
ATOM 606 N N . LEU A 1 78 ? -1.003 -3.655 -5.178 1.00 79.56 78 LEU A N 1
ATOM 607 C CA . LEU A 1 78 ? -0.959 -4.778 -6.113 1.00 79.56 78 LEU A CA 1
ATOM 608 C C . LEU A 1 78 ? -0.129 -4.382 -7.325 1.00 79.56 78 LEU A C 1
ATOM 610 O O . LEU A 1 78 ? -0.271 -3.268 -7.822 1.00 79.56 78 LEU A O 1
ATOM 614 N N . TRP A 1 79 ? 0.688 -5.315 -7.805 1.00 77.62 79 TRP A N 1
ATOM 615 C CA . TRP A 1 79 ? 1.560 -5.128 -8.958 1.00 77.62 79 TRP A CA 1
ATOM 616 C C . TRP A 1 79 ? 1.350 -6.281 -9.923 1.00 77.62 79 TRP A C 1
ATOM 618 O O . TRP A 1 79 ? 1.385 -7.443 -9.516 1.00 77.62 79 TRP A O 1
ATOM 628 N N . TRP A 1 80 ? 1.139 -5.959 -11.189 1.00 78.50 80 TRP A N 1
ATOM 629 C CA . TRP A 1 80 ? 1.070 -6.937 -12.264 1.00 78.50 80 TRP A CA 1
ATOM 630 C C . TRP A 1 80 ? 1.521 -6.298 -13.575 1.00 78.50 80 TRP A C 1
ATOM 632 O O . TRP A 1 80 ? 1.846 -5.116 -13.634 1.00 78.50 80 TRP A O 1
ATOM 642 N N . ALA A 1 81 ? 1.583 -7.091 -14.631 1.00 76.94 81 ALA A N 1
ATOM 643 C CA . ALA A 1 81 ? 1.819 -6.631 -15.988 1.00 76.94 81 ALA A CA 1
ATOM 644 C C . ALA A 1 81 ? 1.071 -7.569 -16.936 1.00 76.94 81 ALA A C 1
ATOM 646 O O . ALA A 1 81 ? 0.695 -8.673 -16.540 1.00 76.94 81 ALA A O 1
ATOM 647 N N . ASP A 1 82 ? 0.855 -7.131 -18.175 1.00 80.19 82 ASP A N 1
ATOM 648 C CA . ASP A 1 82 ? 0.268 -8.003 -19.201 1.00 80.19 82 ASP A CA 1
ATOM 649 C C . ASP A 1 82 ? 1.216 -9.176 -19.525 1.00 80.19 82 ASP A C 1
ATOM 651 O O . ASP A 1 82 ? 0.769 -10.283 -19.805 1.00 80.19 82 ASP A O 1
ATOM 655 N N . ASP A 1 83 ? 2.526 -8.938 -19.400 1.00 81.19 83 ASP A N 1
ATOM 656 C CA . ASP A 1 83 ? 3.580 -9.949 -19.436 1.00 81.19 83 ASP A CA 1
ATOM 657 C C . ASP A 1 83 ? 4.405 -9.894 -18.140 1.00 81.19 83 ASP A C 1
ATOM 659 O O . ASP A 1 83 ? 5.062 -8.893 -17.838 1.00 81.19 83 ASP A O 1
ATOM 663 N N . MET A 1 84 ? 4.382 -10.983 -17.367 1.00 75.88 84 MET A N 1
ATOM 664 C CA . MET A 1 84 ? 5.076 -11.072 -16.080 1.00 75.88 84 MET A CA 1
ATOM 665 C C . MET A 1 84 ? 6.605 -11.133 -16.214 1.00 75.88 84 MET A C 1
ATOM 667 O O . MET A 1 84 ? 7.298 -10.896 -15.219 1.00 75.88 84 MET A O 1
ATOM 671 N N . GLU A 1 85 ? 7.154 -11.335 -17.421 1.00 76.50 85 GLU A N 1
ATOM 672 C CA . GLU A 1 85 ? 8.586 -11.133 -17.677 1.00 76.50 85 GLU A CA 1
ATOM 673 C C . GLU A 1 85 ? 9.044 -9.698 -17.372 1.00 76.50 85 GLU A C 1
ATOM 675 O O . GLU A 1 85 ? 10.229 -9.465 -17.100 1.00 76.50 85 GLU A O 1
ATOM 680 N N . ALA A 1 86 ? 8.117 -8.731 -17.332 1.00 69.81 86 ALA A N 1
ATOM 681 C CA . ALA A 1 86 ? 8.355 -7.357 -16.878 1.00 69.81 86 ALA A CA 1
ATOM 682 C C . ALA A 1 86 ? 8.948 -7.269 -15.459 1.00 69.81 86 ALA A C 1
ATOM 684 O O . ALA A 1 86 ? 9.617 -6.288 -15.127 1.00 69.81 86 ALA A O 1
ATOM 685 N N . PHE A 1 87 ? 8.739 -8.282 -14.613 1.00 66.06 87 PHE A N 1
ATOM 686 C CA . PHE A 1 87 ? 9.276 -8.325 -13.248 1.00 66.06 87 PHE A CA 1
ATOM 687 C C . PHE A 1 87 ? 10.571 -9.134 -13.121 1.00 66.06 87 PHE A C 1
ATOM 689 O O . PHE A 1 87 ? 11.272 -8.995 -12.117 1.00 66.06 87 PHE A O 1
ATOM 696 N N . THR A 1 88 ? 10.897 -9.981 -14.102 1.00 72.81 88 THR A N 1
ATOM 697 C CA . THR A 1 88 ? 11.960 -10.989 -13.979 1.00 72.81 88 THR A CA 1
ATOM 698 C C . THR A 1 88 ? 13.131 -10.718 -14.922 1.00 72.81 88 THR A C 1
ATOM 700 O O . THR A 1 88 ? 14.106 -10.082 -14.511 1.00 72.81 88 THR A O 1
ATOM 703 N N . SER A 1 89 ? 13.051 -11.215 -16.156 1.00 71.12 89 SER A N 1
ATOM 704 C CA . SER A 1 89 ? 14.087 -11.179 -17.190 1.00 71.12 89 SER A CA 1
ATOM 705 C C . SER A 1 89 ? 14.229 -9.779 -17.777 1.00 71.12 89 SER A C 1
ATOM 707 O O . SER A 1 89 ? 15.328 -9.229 -17.799 1.00 71.12 89 SER A O 1
ATOM 709 N N . SER A 1 90 ? 13.117 -9.180 -18.205 1.00 72.38 90 SER A N 1
ATOM 710 C CA . SER A 1 90 ? 13.127 -7.8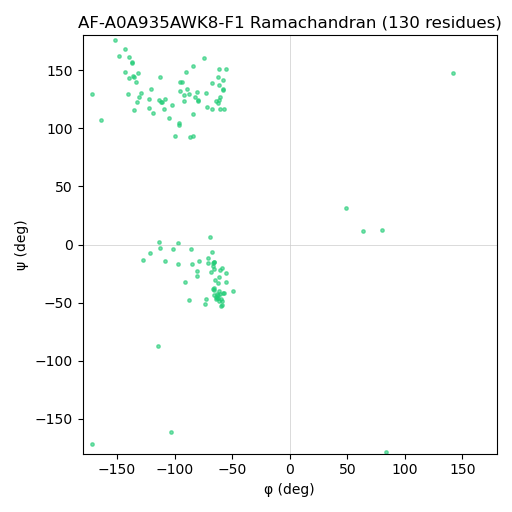89 -18.901 1.00 72.38 90 SER A CA 1
ATOM 711 C C . SER A 1 90 ? 13.252 -6.689 -17.957 1.00 72.38 90 SER A C 1
ATOM 713 O O . SER A 1 90 ? 13.781 -5.655 -18.357 1.00 72.38 90 SER A O 1
ATOM 715 N N . ARG A 1 91 ? 12.799 -6.827 -16.699 1.00 73.12 91 ARG A N 1
ATOM 716 C CA . ARG A 1 91 ? 12.836 -5.783 -15.649 1.00 73.12 91 ARG A CA 1
ATOM 717 C C . ARG A 1 91 ? 12.297 -4.419 -16.102 1.00 73.12 91 ARG A C 1
ATOM 719 O O . ARG A 1 91 ? 12.745 -3.374 -15.627 1.00 73.12 91 ARG A O 1
ATOM 726 N N . ASP A 1 92 ? 11.332 -4.434 -17.010 1.00 78.00 92 ASP A N 1
ATOM 727 C CA . ASP A 1 92 ? 10.762 -3.239 -17.614 1.00 78.00 92 ASP A CA 1
ATOM 728 C C . ASP A 1 92 ? 9.618 -2.683 -16.757 1.00 78.00 92 ASP A C 1
ATOM 730 O O . ASP A 1 92 ? 8.449 -3.060 -16.885 1.00 78.00 92 ASP A O 1
ATOM 734 N N . LYS A 1 93 ? 9.971 -1.753 -15.866 1.00 72.38 93 LYS A N 1
ATOM 735 C CA . LYS A 1 93 ? 9.021 -1.102 -14.956 1.00 72.38 93 LYS A CA 1
ATOM 736 C C . LYS A 1 93 ? 7.994 -0.219 -15.665 1.00 72.38 93 LYS A C 1
ATOM 738 O O . LYS A 1 93 ? 6.952 0.067 -15.082 1.00 72.38 93 LYS A O 1
ATOM 743 N N . ALA A 1 94 ? 8.229 0.191 -16.914 1.00 79.56 94 ALA A N 1
ATOM 744 C CA . ALA A 1 94 ? 7.257 0.990 -17.662 1.00 79.56 94 ALA A CA 1
ATOM 745 C C . ALA A 1 94 ? 5.990 0.187 -18.006 1.00 79.56 94 ALA A C 1
ATOM 747 O O . ALA A 1 94 ? 4.917 0.764 -18.174 1.00 79.56 94 ALA A O 1
ATOM 748 N N . LYS A 1 95 ? 6.101 -1.146 -18.059 1.00 79.56 95 LYS A N 1
ATOM 749 C CA . LYS A 1 95 ? 4.987 -2.070 -18.324 1.00 79.56 95 LYS A CA 1
ATOM 750 C C . LYS A 1 95 ? 4.202 -2.461 -17.078 1.00 79.56 95 LYS A C 1
ATOM 752 O O . LYS A 1 95 ? 3.217 -3.193 -17.182 1.00 79.56 95 LYS A O 1
ATOM 757 N N . TRP A 1 96 ? 4.636 -2.014 -15.902 1.00 78.50 96 TRP A N 1
ATOM 758 C CA . TRP A 1 96 ? 3.950 -2.344 -14.664 1.00 78.50 96 TRP A CA 1
ATOM 759 C C . TRP A 1 96 ? 2.581 -1.673 -14.635 1.00 78.50 96 TRP A C 1
ATOM 761 O O . TRP A 1 96 ? 2.411 -0.511 -15.004 1.00 78.50 96 TRP A O 1
ATOM 771 N N . ARG A 1 97 ? 1.601 -2.425 -14.163 1.00 77.12 97 ARG A N 1
ATOM 772 C CA . ARG A 1 97 ? 0.278 -1.969 -13.771 1.00 77.12 97 ARG A CA 1
ATOM 773 C C . ARG A 1 97 ? 0.172 -2.135 -12.269 1.00 77.12 97 ARG A C 1
ATOM 775 O O . ARG A 1 97 ? 0.721 -3.082 -11.695 1.00 77.12 97 ARG A O 1
ATOM 782 N N . TRP A 1 98 ? -0.513 -1.203 -11.636 1.00 76.69 98 TRP A N 1
ATOM 783 C CA . TRP A 1 98 ? -0.667 -1.229 -10.199 1.00 76.69 98 TRP A CA 1
ATOM 784 C C . TRP A 1 98 ? -2.042 -0.749 -9.772 1.00 76.69 98 TRP A C 1
ATOM 786 O O . TRP A 1 98 ? -2.642 0.123 -10.393 1.00 76.69 98 TRP A O 1
ATOM 796 N N . THR A 1 99 ? -2.508 -1.312 -8.664 1.00 74.81 99 THR A N 1
ATOM 797 C CA . THR A 1 99 ? -3.613 -0.773 -7.878 1.00 74.81 99 THR A CA 1
ATOM 798 C C . THR A 1 99 ? -3.035 -0.466 -6.516 1.00 74.81 99 THR A C 1
ATOM 800 O O . THR A 1 99 ? -2.653 -1.362 -5.756 1.00 74.81 99 THR A O 1
ATOM 803 N N . VAL A 1 100 ? -2.978 0.813 -6.193 1.00 60.00 100 VAL A N 1
ATOM 804 C CA . VAL A 1 100 ? -2.665 1.282 -4.851 1.00 60.00 100 VAL A CA 1
ATOM 805 C C . VAL A 1 100 ? -3.986 1.246 -4.088 1.00 60.00 100 VAL A C 1
ATOM 807 O O . VAL A 1 100 ? -4.940 1.922 -4.460 1.00 60.00 100 VAL A O 1
ATOM 810 N N . MET A 1 101 ? -4.102 0.362 -3.097 1.00 52.88 101 MET A N 1
ATOM 811 C CA . MET A 1 101 ? -5.391 0.050 -2.460 1.00 52.88 101 MET A CA 1
ATOM 812 C C . MET A 1 101 ? -5.515 0.726 -1.099 1.00 52.88 101 MET A C 1
ATOM 814 O O . MET A 1 101 ? -4.745 1.618 -0.779 1.00 52.88 101 MET A O 1
ATOM 818 N N . GLY A 1 102 ? -6.425 0.256 -0.232 1.00 50.28 102 GLY A N 1
ATOM 819 C CA . GLY A 1 102 ? -6.310 0.386 1.220 1.00 50.28 102 GLY A CA 1
ATOM 820 C C . GLY A 1 102 ? -7.528 0.658 2.060 1.00 50.28 102 GLY A C 1
ATOM 821 O O . GLY A 1 102 ? -8.362 1.459 1.696 1.00 50.28 102 GLY A O 1
ATOM 822 N N . LYS A 1 103 ? -7.557 0.148 3.299 1.00 51.84 103 LYS A N 1
ATOM 823 C CA . LYS A 1 103 ? -8.212 0.937 4.359 1.00 51.84 103 LYS A CA 1
ATOM 824 C C . LYS A 1 103 ? -7.423 2.232 4.629 1.00 51.84 103 LYS A C 1
ATOM 826 O O . LYS A 1 103 ? -7.970 3.109 5.294 1.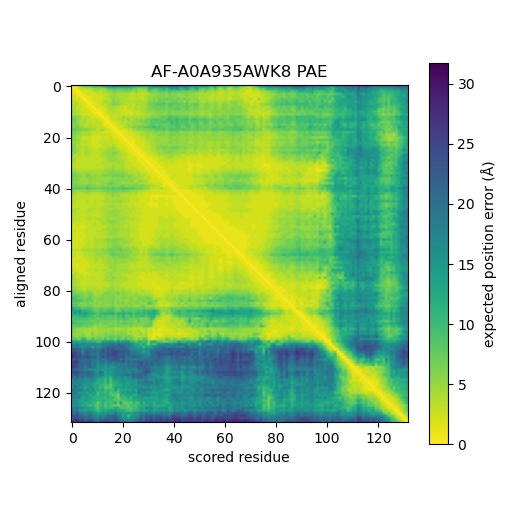00 51.84 103 LYS A O 1
ATOM 831 N N . HIS A 1 104 ? -6.159 2.303 4.161 1.00 33.72 104 HIS A N 1
ATOM 832 C CA . HIS A 1 104 ? -5.559 3.130 3.066 1.00 33.72 104 HIS A CA 1
ATOM 833 C C . HIS A 1 104 ? -4.088 2.630 2.824 1.00 33.72 104 HIS A C 1
ATOM 835 O O . HIS A 1 104 ? -3.445 2.420 3.847 1.00 33.72 104 HIS A O 1
ATOM 841 N N . HIS A 1 105 ? -3.606 2.316 1.580 1.00 43.62 105 HIS A N 1
ATOM 842 C CA . HIS A 1 105 ? -2.552 1.289 1.214 1.00 43.62 105 HIS A CA 1
ATOM 843 C C . HIS A 1 105 ? -1.409 1.586 0.049 1.00 43.62 105 HIS A C 1
ATOM 845 O O . HIS A 1 105 ? -1.801 2.088 -0.974 1.00 43.62 105 HIS A O 1
ATOM 851 N N . GLU A 1 106 ? -0.033 1.388 0.272 1.00 31.84 106 GLU A N 1
ATOM 852 C CA . GLU A 1 106 ? 1.381 1.160 -0.329 1.00 31.84 106 GLU A CA 1
ATOM 853 C C . GLU A 1 106 ? 2.184 0.034 0.424 1.00 31.84 106 GLU A C 1
ATOM 855 O O . GLU A 1 106 ? 2.595 0.243 1.563 1.00 31.84 106 GLU A O 1
ATOM 860 N N . ILE A 1 107 ? 2.539 -1.116 -0.184 1.00 40.03 107 ILE A N 1
ATOM 861 C CA . ILE A 1 107 ? 3.433 -2.115 0.468 1.00 40.03 107 ILE A CA 1
ATOM 862 C C . ILE A 1 107 ? 4.871 -1.668 0.219 1.00 40.03 107 ILE A C 1
ATOM 864 O O . ILE A 1 107 ? 5.498 -2.030 -0.768 1.00 40.03 107 ILE A O 1
ATOM 868 N N . TYR A 1 108 ? 5.390 -0.926 1.183 1.00 41.44 108 TYR A N 1
ATOM 869 C CA . TYR A 1 108 ? 6.709 -1.149 1.744 1.00 41.44 108 TYR A CA 1
ATOM 870 C C . TYR A 1 108 ? 6.482 -1.147 3.256 1.00 41.44 108 TYR A C 1
ATOM 872 O O . TYR A 1 108 ? 5.920 -0.199 3.796 1.00 41.44 108 TYR A O 1
ATOM 880 N N . LEU A 1 109 ? 6.918 -2.160 4.013 1.00 44.00 109 LEU A N 1
ATOM 881 C CA . LEU A 1 109 ? 6.836 -2.058 5.487 1.00 44.00 109 LEU A CA 1
ATOM 882 C C . LEU A 1 109 ? 7.824 -1.012 6.045 1.00 44.00 109 LEU A C 1
ATOM 884 O O . LEU A 1 109 ? 8.056 -0.933 7.253 1.00 44.00 109 LEU A O 1
ATOM 888 N N . SER A 1 110 ? 8.484 -0.274 5.156 1.00 40.69 110 SER A N 1
ATOM 889 C CA . SER A 1 110 ? 9.648 0.561 5.368 1.00 40.69 110 SER A CA 1
ATOM 890 C C . SER A 1 110 ? 9.789 1.492 4.160 1.00 40.69 110 SER A C 1
ATOM 892 O O . SER A 1 110 ? 10.175 1.013 3.102 1.00 40.69 110 SER A O 1
ATOM 894 N N . ASP A 1 111 ? 9.489 2.791 4.279 1.00 51.28 111 ASP A N 1
ATOM 895 C CA . ASP A 1 111 ? 9.743 3.748 3.182 1.00 51.28 111 ASP A CA 1
ATOM 896 C C . ASP A 1 111 ? 11.245 3.680 2.840 1.00 51.28 111 ASP A C 1
ATOM 898 O O . ASP A 1 111 ? 12.056 3.981 3.726 1.00 51.28 111 ASP A O 1
ATOM 902 N N . PRO A 1 112 ? 11.647 3.269 1.622 1.00 50.19 112 PRO A N 1
ATOM 903 C CA . PRO A 1 112 ? 13.053 3.078 1.268 1.00 50.19 112 PRO A CA 1
ATOM 904 C C . PRO A 1 112 ? 13.857 4.384 1.262 1.00 50.19 112 PRO A C 1
ATOM 906 O O . PRO A 1 112 ? 15.082 4.347 1.315 1.00 50.19 112 PRO A O 1
ATOM 909 N N . ARG A 1 113 ? 13.189 5.546 1.271 1.00 49.16 113 ARG A N 1
ATOM 910 C CA . ARG A 1 113 ? 13.824 6.862 1.443 1.00 49.16 113 ARG A CA 1
ATOM 911 C C . ARG A 1 113 ? 14.026 7.227 2.914 1.00 49.16 113 ARG A C 1
ATOM 913 O O . ARG A 1 113 ? 14.764 8.158 3.217 1.00 49.16 113 ARG A O 1
ATOM 920 N N . ARG A 1 114 ? 13.333 6.547 3.834 1.00 51.34 114 ARG A N 1
ATOM 921 C CA . ARG A 1 114 ? 13.320 6.866 5.276 1.00 51.34 114 ARG A CA 1
ATOM 922 C C . ARG A 1 114 ? 13.784 5.720 6.170 1.00 51.34 114 ARG A C 1
ATOM 924 O O . ARG A 1 114 ? 13.914 5.916 7.376 1.00 51.34 114 ARG A O 1
ATOM 931 N N . THR A 1 115 ? 13.998 4.533 5.614 1.00 54.19 115 THR A N 1
ATOM 932 C CA . THR A 1 115 ? 14.317 3.322 6.368 1.00 54.19 115 THR A CA 1
ATOM 933 C C . THR A 1 115 ? 15.636 2.753 5.887 1.00 54.19 115 THR A C 1
ATOM 935 O O . THR A 1 115 ? 15.802 2.489 4.700 1.00 54.19 115 THR A O 1
ATOM 938 N N . ALA A 1 116 ? 16.563 2.557 6.826 1.00 64.88 116 ALA A N 1
ATOM 939 C CA . ALA A 1 116 ? 17.860 1.971 6.532 1.00 64.88 116 ALA A CA 1
ATOM 940 C C . ALA A 1 116 ? 17.699 0.570 5.899 1.00 64.88 116 ALA A C 1
ATOM 942 O O . ALA A 1 116 ? 16.795 -0.169 6.318 1.00 64.88 116 ALA A O 1
ATOM 943 N N . PRO A 1 117 ? 18.535 0.198 4.910 1.00 62.53 117 PRO A N 1
ATOM 944 C CA . PRO A 1 117 ? 18.395 -1.038 4.136 1.00 62.53 117 PRO A CA 1
ATOM 945 C C . PRO A 1 117 ? 18.195 -2.306 4.980 1.00 62.53 117 PRO A C 1
ATOM 947 O O . PRO A 1 117 ? 17.357 -3.146 4.668 1.00 62.53 117 PRO A O 1
ATOM 950 N N . GLU A 1 118 ? 18.903 -2.424 6.100 1.00 62.75 118 GLU A N 1
ATOM 951 C CA . GLU A 1 118 ? 18.862 -3.559 7.026 1.00 62.75 118 GLU A CA 1
ATOM 952 C C . GLU A 1 118 ? 17.557 -3.668 7.833 1.00 62.75 118 GLU A C 1
ATOM 954 O O . GLU A 1 118 ? 17.254 -4.713 8.417 1.00 62.75 118 GLU A O 1
ATOM 959 N N . ARG A 1 119 ? 16.766 -2.591 7.860 1.00 60.66 119 ARG A N 1
ATOM 960 C CA . ARG A 1 119 ? 15.446 -2.533 8.501 1.00 60.66 119 ARG A CA 1
ATOM 961 C C . ARG A 1 119 ? 14.304 -2.640 7.499 1.00 60.66 119 ARG A C 1
ATOM 963 O O . ARG A 1 119 ? 13.154 -2.698 7.940 1.00 60.66 119 ARG A O 1
ATOM 970 N N . LEU A 1 120 ? 14.606 -2.694 6.198 1.00 57.28 120 LEU A N 1
ATOM 971 C CA . LEU A 1 120 ? 13.600 -2.889 5.166 1.00 57.28 120 LEU A CA 1
ATOM 972 C C . LEU A 1 120 ? 12.906 -4.229 5.379 1.00 57.28 120 LEU A C 1
ATOM 974 O O . LEU A 1 120 ? 13.523 -5.294 5.449 1.00 57.28 120 LEU A O 1
ATOM 978 N N . ARG A 1 121 ? 11.586 -4.172 5.491 1.00 54.25 121 ARG A N 1
ATOM 979 C CA . ARG A 1 121 ? 10.738 -5.355 5.488 1.00 54.25 121 ARG A CA 1
ATOM 980 C C . ARG A 1 121 ? 9.984 -5.386 4.159 1.00 54.25 121 ARG A C 1
ATOM 982 O O . ARG A 1 121 ? 9.276 -4.444 3.812 1.00 54.25 121 ARG A O 1
ATOM 989 N N . THR A 1 122 ? 10.112 -6.495 3.443 1.00 53.94 122 THR A N 1
ATOM 990 C CA . THR A 1 122 ? 9.347 -6.776 2.224 1.00 53.94 122 THR A CA 1
ATOM 991 C C . THR A 1 122 ? 8.438 -7.958 2.515 1.00 53.94 122 THR A C 1
ATOM 993 O O . THR A 1 122 ? 8.910 -9.002 2.963 1.00 53.94 122 THR A O 1
ATOM 996 N N . ILE A 1 123 ? 7.134 -7.795 2.300 1.00 52.53 123 ILE A N 1
ATOM 997 C CA . ILE A 1 123 ? 6.184 -8.910 2.291 1.00 52.53 123 ILE A CA 1
ATOM 998 C C . ILE A 1 123 ? 5.742 -9.085 0.845 1.00 52.53 123 ILE A C 1
ATOM 1000 O O . ILE A 1 123 ? 5.127 -8.188 0.275 1.00 52.53 123 ILE A O 1
ATOM 1004 N N . LEU A 1 124 ? 6.058 -10.242 0.269 1.00 54.31 124 LEU A N 1
ATOM 1005 C CA . LEU A 1 124 ? 5.512 -10.677 -1.010 1.00 54.31 124 LEU A CA 1
ATOM 1006 C C . LEU A 1 124 ? 4.259 -11.500 -0.717 1.00 54.31 124 LEU A C 1
ATOM 1008 O O . LEU A 1 124 ? 4.318 -12.465 0.044 1.00 54.31 124 LEU A O 1
ATOM 1012 N N . ARG A 1 125 ? 3.121 -11.096 -1.284 1.00 57.19 125 ARG A N 1
ATOM 1013 C CA . ARG A 1 125 ? 1.873 -11.860 -1.210 1.00 57.19 125 ARG A CA 1
ATOM 1014 C C . ARG A 1 125 ? 1.558 -12.372 -2.601 1.00 57.19 125 ARG A C 1
ATOM 1016 O O . ARG A 1 125 ? 1.426 -11.576 -3.523 1.00 57.19 125 ARG A O 1
ATOM 1023 N N . GLN A 1 126 ? 1.434 -13.684 -2.728 1.00 47.75 126 GLN A N 1
ATOM 1024 C CA . GLN A 1 126 ? 1.026 -14.326 -3.966 1.00 47.75 126 GLN A CA 1
ATOM 1025 C C . GLN A 1 126 ? -0.368 -14.918 -3.756 1.00 47.75 126 GLN A C 1
ATOM 1027 O O . GLN A 1 126 ? -0.541 -15.699 -2.817 1.00 47.75 126 GLN A O 1
ATOM 1032 N N . PRO A 1 127 ? -1.372 -14.539 -4.565 1.00 52.91 127 PRO A N 1
ATOM 1033 C CA . PRO A 1 127 ? -2.662 -15.203 -4.510 1.00 52.91 127 PRO A CA 1
ATOM 1034 C C . PRO A 1 127 ? -2.471 -16.665 -4.924 1.00 52.91 127 PRO A C 1
ATOM 1036 O O . PRO A 1 127 ? -1.950 -16.951 -6.001 1.00 52.91 127 PRO A O 1
ATOM 1039 N N . VAL A 1 128 ? -2.875 -17.585 -4.052 1.00 47.44 128 VAL A N 1
ATOM 1040 C CA . VAL A 1 128 ? -2.947 -19.014 -4.359 1.00 47.44 128 VAL A CA 1
ATOM 1041 C C . VAL A 1 128 ?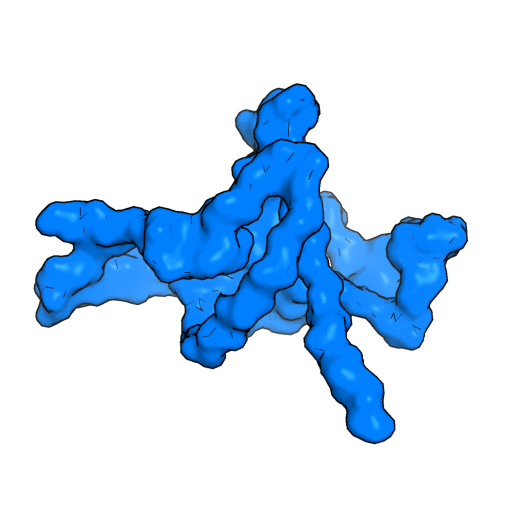 -4.422 -19.334 -4.535 1.00 47.44 128 VAL A C 1
ATOM 1043 O O . VAL A 1 128 ? -5.183 -19.297 -3.572 1.00 47.44 128 VAL A O 1
ATOM 1046 N N . ALA A 1 129 ? -4.839 -19.593 -5.770 1.00 48.72 129 ALA A N 1
ATOM 1047 C CA . ALA A 1 129 ? -6.122 -20.229 -6.027 1.00 48.72 129 ALA A CA 1
ATOM 1048 C C . ALA A 1 129 ? -5.893 -21.742 -6.031 1.00 48.72 129 ALA A C 1
ATOM 1050 O O . ALA A 1 129 ? -4.939 -22.213 -6.651 1.00 48.72 129 ALA A O 1
ATOM 1051 N N . ALA A 1 130 ? -6.747 -22.501 -5.343 1.00 40.97 130 ALA A N 1
ATOM 1052 C CA . ALA A 1 130 ? -6.812 -23.933 -5.589 1.00 40.97 130 ALA A CA 1
ATOM 1053 C C . ALA A 1 130 ? -7.254 -24.119 -7.044 1.00 40.97 130 ALA A C 1
ATOM 1055 O O . ALA A 1 130 ? -8.294 -23.592 -7.444 1.00 40.97 130 ALA A O 1
ATOM 1056 N N . THR A 1 131 ? -6.441 -24.804 -7.843 1.00 39.62 131 THR A N 1
ATOM 1057 C CA . THR A 1 131 ? -6.846 -25.241 -9.176 1.00 39.62 131 THR A CA 1
ATOM 1058 C C . THR A 1 131 ? -8.053 -26.160 -8.995 1.00 39.62 131 THR A C 1
ATOM 1060 O O . THR A 1 131 ? -7.938 -27.172 -8.303 1.00 39.62 131 THR A O 1
ATOM 1063 N N . ALA A 1 132 ? -9.208 -25.752 -9.522 1.00 36.94 132 ALA A N 1
ATOM 1064 C CA . ALA A 1 132 ? -10.394 -26.599 -9.603 1.00 36.94 132 ALA A CA 1
ATOM 1065 C C . ALA A 1 132 ? -10.242 -27.622 -10.733 1.00 36.94 132 ALA A C 1
ATOM 1067 O O . ALA A 1 132 ? -9.595 -27.270 -11.749 1.00 36.94 132 ALA A O 1
#